Protein AF-A0A7X2PEL7-F1 (afdb_monomer_lite)

pLDDT: mean 82.46, std 10.42, range [50.31, 92.56]

Radius of gyration: 21.85 Å; chai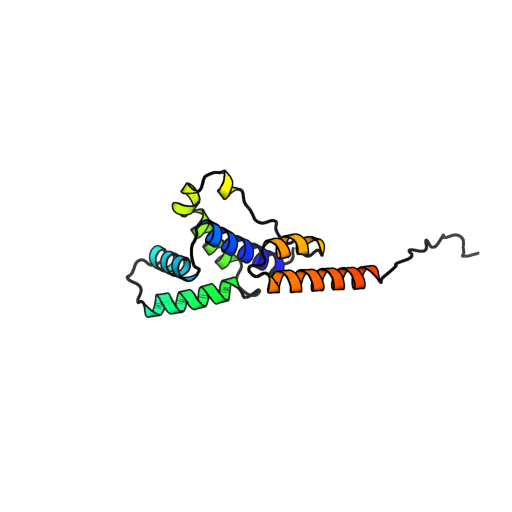ns: 1; bounding box: 41×62×68 Å

Secondary structure (DSSP, 8-state):
--HHHHHHHHHHHHHHHHHHTT--HHHHHHHHHHHT-SSPPPHHHHHHHHHHHHHHTT-TTS-HHHHHHHHHHHHHSHHHHHT-HHHHT-PPPPP-SSGGGHHHHHHH-SSHHHHHHHHHHHHHHHHHHHT---------TTS--

Sequence (145 aa):
MNRKLEILNLQRQIKADLKILNWSIASFSSKYLIDNNEYDVEEYDVKTFQERVKKQLVRATTNQELLLKYNNFIRNSDEYKKLGDEYAQRDIQPLTGFISDYVALLNEAQDETERKVLAVAAAHALSVGTAWDFHVTPINHDDYY

Foldseek 3Di:
DDLLLLLLLLLLQLVVLCVLLVHDLLRLQLVVVVVPDPDDDDPVVSVVSSVVSVVLSPDSPHDSVVSVVSNVVSCPDPSNVVVDPVNNPPRQDRDPVDLVCLVSVLVSDPDPVRNVVSVVVSVVVVVVVVVDDDDPDDDDPPPPD

Structure (mmCIF, N/CA/C/O backbone):
data_AF-A0A7X2PEL7-F1
#
_entry.id   AF-A0A7X2PEL7-F1
#
loop_
_atom_site.group_PDB
_atom_site.id
_atom_site.type_symbol
_atom_site.label_atom_id
_atom_site.label_alt_id
_atom_site.label_comp_id
_atom_site.label_asym_id
_atom_site.label_entity_id
_atom_site.label_seq_id
_atom_site.pdbx_PDB_ins_code
_atom_site.Cartn_x
_atom_site.Cartn_y
_atom_site.Cartn_z
_atom_site.occupancy
_atom_site.B_iso_or_equiv
_atom_site.auth_seq_id
_atom_site.auth_comp_id
_atom_site.auth_asym_id
_atom_site.auth_atom_id
_atom_site.pdbx_PDB_model_num
ATOM 1 N N . MET A 1 1 ? -7.434 -13.800 -13.174 1.00 56.12 1 MET A N 1
ATOM 2 C CA . MET A 1 1 ? -6.536 -12.680 -12.823 1.00 56.12 1 MET A CA 1
ATOM 3 C C . MET A 1 1 ? -5.969 -12.958 -11.427 1.00 56.12 1 MET A C 1
ATOM 5 O O . MET A 1 1 ? -6.638 -13.620 -10.639 1.00 56.12 1 MET A O 1
ATOM 9 N N . ASN A 1 2 ? -4.696 -12.654 -11.160 1.00 80.00 2 ASN A N 1
ATOM 10 C CA . ASN A 1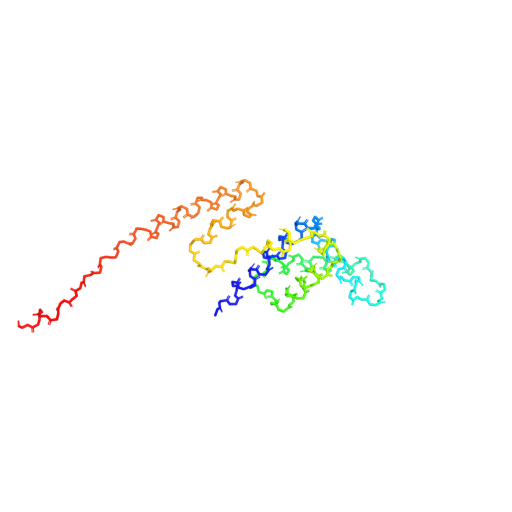 2 ? -4.009 -13.119 -9.946 1.00 80.00 2 ASN A CA 1
ATOM 11 C C . ASN A 1 2 ? -4.422 -12.266 -8.731 1.00 80.00 2 ASN A C 1
ATOM 13 O O . ASN A 1 2 ? -3.987 -11.125 -8.615 1.00 80.00 2 ASN A O 1
ATOM 17 N N . ARG A 1 3 ? -5.215 -12.824 -7.803 1.00 83.19 3 ARG A N 1
ATOM 18 C CA . ARG A 1 3 ? -5.748 -12.115 -6.617 1.00 83.19 3 ARG A CA 1
ATOM 19 C C . ARG A 1 3 ? -4.680 -11.366 -5.810 1.00 83.19 3 ARG A C 1
ATOM 21 O O . ARG A 1 3 ? -4.937 -10.287 -5.289 1.00 83.19 3 ARG A O 1
ATOM 28 N N . LYS A 1 4 ? -3.464 -11.915 -5.710 1.00 85.62 4 LYS A N 1
ATOM 29 C CA . LYS A 1 4 ? -2.350 -11.253 -5.006 1.00 85.62 4 LYS A CA 1
ATOM 30 C C . LYS A 1 4 ? -1.915 -9.963 -5.704 1.00 85.62 4 LYS A C 1
ATOM 32 O O . LYS A 1 4 ? -1.595 -8.988 -5.034 1.00 85.62 4 LYS A O 1
ATOM 37 N N . LEU A 1 5 ? -1.913 -9.964 -7.034 1.00 87.19 5 LEU A N 1
ATOM 38 C CA . LEU A 1 5 ? -1.527 -8.822 -7.858 1.00 87.19 5 LEU A CA 1
ATOM 39 C C . LEU A 1 5 ? -2.547 -7.683 -7.732 1.00 87.19 5 LEU A C 1
ATOM 41 O O . LEU A 1 5 ? -2.164 -6.527 -7.595 1.00 87.19 5 LEU A O 1
ATOM 45 N N . GLU A 1 6 ? -3.838 -8.012 -7.689 1.00 88.19 6 GLU A N 1
ATOM 46 C CA . GLU A 1 6 ? -4.912 -7.034 -7.461 1.00 88.19 6 GLU A CA 1
ATOM 47 C C . GLU A 1 6 ? -4.798 -6.363 -6.086 1.00 88.19 6 GLU A C 1
ATOM 49 O O . GLU A 1 6 ? -4.887 -5.140 -5.983 1.00 88.19 6 GLU A O 1
ATOM 54 N N . ILE A 1 7 ? -4.530 -7.147 -5.035 1.00 90.12 7 ILE A N 1
ATOM 55 C CA . ILE A 1 7 ? -4.290 -6.627 -3.679 1.00 90.12 7 ILE A CA 1
ATOM 56 C C . ILE A 1 7 ? -3.086 -5.677 -3.668 1.00 90.12 7 ILE A C 1
ATOM 58 O O . ILE A 1 7 ? -3.172 -4.589 -3.098 1.00 90.12 7 ILE A O 1
ATOM 62 N N . LEU A 1 8 ? -1.982 -6.059 -4.317 1.00 89.69 8 LEU A N 1
ATOM 63 C CA . LEU A 1 8 ? -0.784 -5.220 -4.412 1.00 89.69 8 LEU A CA 1
ATOM 64 C C . LEU A 1 8 ? -1.057 -3.917 -5.167 1.00 89.69 8 LEU A C 1
ATOM 66 O O . LEU A 1 8 ? -0.639 -2.855 -4.712 1.00 89.69 8 LEU A O 1
ATOM 70 N N . ASN A 1 9 ? -1.786 -3.979 -6.281 1.00 90.44 9 ASN A N 1
ATOM 71 C CA . ASN A 1 9 ? -2.157 -2.793 -7.050 1.00 90.44 9 ASN A CA 1
ATOM 72 C C . ASN A 1 9 ? -3.018 -1.830 -6.226 1.00 90.44 9 ASN A C 1
ATOM 74 O O . ASN A 1 9 ? -2.732 -0.635 -6.201 1.00 90.44 9 ASN A O 1
ATOM 78 N N . LEU A 1 10 ? -3.992 -2.338 -5.466 1.00 90.50 10 LEU A N 1
ATOM 79 C CA . LEU A 1 10 ? -4.793 -1.507 -4.562 1.00 90.50 10 LEU A CA 1
ATOM 80 C C . LEU A 1 10 ? -3.955 -0.889 -3.439 1.00 90.50 10 LEU A C 1
ATOM 82 O O . LEU A 1 10 ? -4.112 0.288 -3.126 1.00 90.50 10 LEU A O 1
ATOM 86 N N . GLN A 1 11 ? -3.042 -1.654 -2.837 1.00 92.25 11 GLN A N 1
ATOM 87 C CA . GLN A 1 11 ? -2.140 -1.135 -1.805 1.00 92.25 11 GLN A CA 1
ATOM 88 C C . GLN A 1 11 ? -1.223 -0.036 -2.343 1.00 92.25 11 GLN A C 1
ATOM 90 O O . GLN A 1 11 ? -1.001 0.957 -1.649 1.00 92.25 11 GLN A O 1
ATOM 95 N N . ARG A 1 12 ? -0.699 -0.201 -3.565 1.00 90.75 12 ARG A N 1
ATOM 96 C CA . ARG A 1 12 ? 0.089 0.827 -4.257 1.00 90.75 12 ARG A CA 1
ATOM 97 C C . ARG A 1 12 ? -0.753 2.076 -4.481 1.00 90.75 12 ARG A C 1
ATOM 99 O O . ARG A 1 12 ? -0.330 3.146 -4.053 1.00 90.75 12 ARG A O 1
ATOM 106 N N . GLN A 1 13 ? -1.959 1.926 -5.036 1.00 90.62 13 GLN A N 1
ATOM 107 C CA . GLN A 1 13 ? -2.858 3.049 -5.304 1.00 90.62 13 GLN A CA 1
ATOM 108 C C . GLN A 1 13 ? -3.170 3.839 -4.032 1.00 90.62 13 GLN A C 1
ATOM 110 O O . GLN A 1 13 ? -2.955 5.045 -3.996 1.00 90.62 13 GLN A O 1
ATOM 115 N N . ILE A 1 14 ? -3.563 3.158 -2.949 1.00 91.19 14 ILE A N 1
ATOM 116 C CA . ILE A 1 14 ? -3.840 3.806 -1.658 1.00 91.19 14 ILE A CA 1
ATOM 117 C C . ILE A 1 14 ? -2.615 4.582 -1.159 1.00 91.19 14 ILE A C 1
ATOM 119 O O . ILE A 1 14 ? -2.750 5.710 -0.696 1.00 91.19 14 ILE A O 1
ATOM 123 N N . LYS A 1 15 ? -1.407 4.015 -1.256 1.00 90.00 15 LYS A N 1
ATOM 124 C CA . LYS A 1 15 ? -0.185 4.707 -0.819 1.00 90.00 15 LYS A CA 1
ATOM 125 C C . LYS A 1 15 ? 0.116 5.949 -1.657 1.00 90.00 15 LYS A C 1
ATOM 127 O O . LYS A 1 15 ? 0.553 6.947 -1.086 1.00 90.00 15 LYS A O 1
ATOM 132 N N . ALA A 1 16 ? -0.101 5.909 -2.972 1.00 87.69 16 ALA A N 1
ATOM 133 C CA . ALA A 1 16 ? 0.077 7.097 -3.804 1.00 87.69 16 ALA A CA 1
ATOM 134 C C . ALA A 1 16 ? -0.991 8.153 -3.524 1.00 87.69 16 ALA A C 1
ATOM 136 O O . ALA A 1 16 ? -0.629 9.313 -3.355 1.00 87.69 16 ALA A O 1
ATOM 137 N N . ASP A 1 17 ? -2.260 7.759 -3.389 1.00 88.94 17 ASP A N 1
ATOM 138 C CA . ASP A 1 17 ? -3.357 8.677 -3.062 1.00 88.94 17 ASP A CA 1
ATOM 139 C C . ASP A 1 17 ? -3.073 9.398 -1.730 1.00 88.94 17 ASP A C 1
ATOM 141 O O . ASP A 1 17 ? -3.162 10.622 -1.643 1.00 88.94 17 ASP A O 1
ATOM 145 N N . LEU A 1 18 ? -2.616 8.662 -0.708 1.00 89.69 18 LEU A N 1
ATOM 146 C CA . LEU A 1 18 ? -2.189 9.244 0.570 1.00 89.69 18 LEU A CA 1
ATOM 147 C C . LEU A 1 18 ? -1.004 10.207 0.411 1.00 89.69 18 LEU A C 1
ATOM 149 O O . LEU A 1 18 ? -0.989 11.266 1.034 1.00 89.69 18 LEU A O 1
ATOM 153 N N . LYS A 1 19 ? -0.020 9.873 -0.433 1.00 87.19 19 LYS A N 1
ATOM 154 C CA . LYS A 1 19 ? 1.140 10.739 -0.695 1.00 87.19 19 LYS A CA 1
ATOM 155 C C . LYS A 1 19 ? 0.734 12.035 -1.401 1.00 87.19 19 LYS A C 1
ATOM 157 O O . LYS A 1 19 ? 1.250 13.089 -1.044 1.00 87.19 19 LYS A O 1
ATOM 162 N N . ILE A 1 20 ? -0.190 11.966 -2.359 1.00 86.56 20 ILE A N 1
ATOM 163 C CA . ILE A 1 20 ? -0.732 13.133 -3.074 1.00 86.56 20 ILE A CA 1
ATOM 164 C C . ILE A 1 20 ? -1.468 14.061 -2.101 1.00 86.56 20 ILE A C 1
ATOM 166 O O . ILE A 1 20 ? -1.263 15.271 -2.130 1.00 86.56 20 ILE A O 1
ATOM 170 N N . LEU A 1 21 ? -2.262 13.490 -1.194 1.00 86.62 21 LEU A N 1
ATOM 171 C CA . LEU A 1 21 ? -2.976 14.231 -0.150 1.00 86.62 21 LEU A CA 1
ATOM 172 C C . LEU A 1 21 ? -2.075 14.729 0.988 1.00 86.62 21 LEU A C 1
ATOM 174 O O . LEU A 1 21 ? -2.546 15.436 1.878 1.00 86.62 21 LEU A O 1
ATOM 178 N N . ASN A 1 22 ? -0.794 14.349 0.989 1.00 87.81 22 ASN A N 1
ATOM 179 C CA . ASN A 1 22 ? 0.130 14.559 2.101 1.00 87.81 22 ASN A CA 1
ATOM 180 C C . ASN A 1 22 ? -0.401 13.992 3.437 1.00 87.81 22 ASN A C 1
ATOM 182 O O . ASN A 1 22 ? -0.190 14.551 4.514 1.00 87.81 22 ASN A O 1
ATOM 186 N N . TRP A 1 23 ? -1.122 12.872 3.370 1.00 90.69 23 TRP A N 1
ATOM 187 C CA . TRP A 1 23 ? -1.654 12.172 4.531 1.00 90.69 23 TRP A CA 1
ATOM 188 C C . TRP A 1 23 ? -0.699 11.076 4.986 1.00 90.69 23 TRP A C 1
ATOM 190 O O . TRP A 1 23 ? -0.274 10.213 4.216 1.00 90.69 23 TRP A O 1
ATOM 200 N N . SER A 1 24 ? -0.406 11.059 6.285 1.00 91.19 24 SER A N 1
ATOM 201 C CA . SER A 1 24 ? 0.240 9.904 6.901 1.00 91.19 24 SER A CA 1
ATOM 202 C C . SER A 1 24 ? -0.768 8.765 7.069 1.00 91.19 24 SER A C 1
ATOM 204 O O . SER A 1 24 ? -1.968 8.996 7.232 1.00 91.19 24 SER A O 1
ATOM 206 N N . ILE A 1 25 ? -0.285 7.517 7.107 1.00 90.06 25 ILE A N 1
ATOM 207 C CA . ILE A 1 25 ? -1.138 6.353 7.414 1.00 90.06 25 ILE A CA 1
ATOM 208 C C . ILE A 1 25 ? -1.859 6.561 8.753 1.00 90.06 25 ILE A C 1
ATOM 210 O O . ILE A 1 25 ? -3.024 6.196 8.882 1.00 90.06 25 ILE A O 1
ATOM 214 N N . ALA A 1 26 ? -1.192 7.180 9.732 1.00 89.44 26 ALA A N 1
ATOM 215 C CA . ALA A 1 26 ? -1.781 7.486 11.029 1.00 89.44 26 ALA A CA 1
ATOM 216 C C . ALA A 1 26 ? -2.951 8.475 10.911 1.00 89.44 26 ALA A C 1
ATOM 218 O O . ALA A 1 26 ? -4.035 8.188 11.410 1.00 89.44 26 ALA A O 1
ATOM 219 N N . SER A 1 27 ? -2.753 9.585 10.190 1.00 89.50 27 SER A N 1
ATOM 220 C CA . SER A 1 27 ? -3.784 10.605 9.963 1.00 89.50 27 SER A CA 1
ATOM 221 C C . SER A 1 27 ? -4.992 10.035 9.219 1.00 89.50 27 SER A C 1
ATOM 223 O O . SER A 1 27 ? -6.122 10.207 9.674 1.00 89.50 27 SER A O 1
ATOM 225 N N . PHE A 1 28 ? -4.753 9.273 8.148 1.00 92.56 28 PHE A N 1
ATOM 226 C CA . PHE A 1 28 ? -5.811 8.568 7.428 1.00 92.56 28 PHE A CA 1
ATOM 227 C C . PHE A 1 28 ? -6.582 7.612 8.341 1.00 92.56 28 PHE A C 1
ATOM 229 O O . PHE A 1 28 ? -7.807 7.642 8.361 1.00 92.56 28 PHE A O 1
ATOM 236 N N . SER A 1 29 ? -5.879 6.776 9.107 1.00 90.38 29 SER A N 1
ATOM 237 C CA . SER A 1 29 ? -6.523 5.759 9.945 1.00 90.38 29 SER A CA 1
ATOM 238 C C . SER A 1 29 ? -7.366 6.389 11.049 1.00 90.38 29 SER A C 1
ATOM 240 O O . SER A 1 29 ? -8.457 5.900 11.319 1.00 90.38 29 SER A O 1
ATOM 242 N N . SER A 1 30 ? -6.885 7.477 11.662 1.00 89.06 30 SER A N 1
ATOM 243 C CA . SER A 1 30 ? -7.657 8.243 12.642 1.00 89.06 30 SER A CA 1
ATOM 244 C C . SER A 1 30 ? -8.912 8.832 12.016 1.00 89.06 30 SER A C 1
ATOM 246 O O . SER A 1 30 ? -9.999 8.610 12.535 1.00 89.06 30 SER A O 1
ATOM 248 N N . LYS A 1 31 ? -8.775 9.526 10.879 1.00 89.94 31 LYS A N 1
ATOM 249 C CA . LYS A 1 31 ? -9.909 10.144 10.182 1.00 89.94 31 LYS A CA 1
ATOM 250 C C . LYS A 1 31 ? -10.939 9.098 9.755 1.00 89.94 31 LYS A C 1
ATOM 252 O O . LYS A 1 31 ? -12.114 9.242 10.045 1.00 89.94 31 LYS A O 1
ATOM 257 N N . TYR A 1 32 ? -10.485 7.996 9.161 1.00 91.44 32 TYR A N 1
ATOM 258 C CA . TYR A 1 32 ? -11.349 6.884 8.773 1.00 91.44 32 TYR A CA 1
ATOM 259 C C . TYR A 1 32 ? -12.099 6.286 9.967 1.00 91.44 32 TYR A C 1
ATOM 261 O O . TYR A 1 32 ? -13.276 5.965 9.847 1.00 91.44 32 TYR A O 1
ATOM 269 N N . LEU A 1 33 ? -11.429 6.103 11.107 1.00 88.81 33 LEU A N 1
ATOM 270 C CA . LEU A 1 33 ? -12.052 5.514 12.289 1.00 88.81 33 LEU A CA 1
ATOM 271 C C . LEU A 1 33 ? -13.072 6.458 12.933 1.00 88.81 33 LEU A C 1
ATOM 273 O O . LEU A 1 33 ? -14.124 5.992 13.347 1.00 88.81 33 LEU A O 1
ATOM 277 N N . ILE A 1 34 ? -12.763 7.754 13.003 1.00 87.31 34 ILE A N 1
ATOM 278 C CA . ILE A 1 34 ? -13.652 8.779 13.563 1.00 87.31 34 ILE A CA 1
ATOM 279 C C . ILE A 1 34 ? -14.876 8.961 12.661 1.00 87.31 34 ILE A C 1
ATOM 281 O O . ILE A 1 34 ? -15.995 8.884 13.143 1.00 87.31 34 ILE A O 1
ATOM 285 N N . ASP A 1 35 ? -14.687 9.102 11.348 1.00 85.88 35 ASP A N 1
ATOM 286 C CA . ASP A 1 35 ? -15.790 9.366 10.413 1.00 85.88 35 ASP A CA 1
ATOM 287 C C . ASP A 1 35 ? -16.739 8.162 10.244 1.00 85.88 35 ASP A C 1
ATOM 289 O O . ASP A 1 35 ? -17.876 8.328 9.808 1.00 85.88 35 ASP A O 1
ATOM 293 N N . ASN A 1 36 ? -16.286 6.941 10.562 1.00 85.19 36 ASN A N 1
ATOM 294 C CA . ASN A 1 36 ? -17.111 5.725 10.496 1.00 85.19 36 ASN A CA 1
ATOM 295 C C . ASN A 1 36 ? -17.676 5.276 11.854 1.00 85.19 36 ASN A C 1
ATOM 297 O O . ASN A 1 36 ? -18.432 4.305 11.881 1.00 85.19 36 ASN A O 1
ATOM 301 N N . ASN A 1 37 ? -17.320 5.932 12.961 1.00 84.75 37 ASN A N 1
ATOM 302 C CA . ASN A 1 37 ? -17.859 5.624 14.284 1.00 84.75 37 ASN A CA 1
ATOM 303 C C . ASN A 1 37 ? -18.738 6.777 14.772 1.00 84.75 37 ASN A C 1
ATOM 305 O O . ASN A 1 37 ? -18.341 7.933 14.749 1.00 84.75 37 ASN A O 1
ATOM 309 N N . GLU A 1 38 ? -19.931 6.454 15.263 1.00 73.50 38 GLU A N 1
ATOM 310 C CA . GLU A 1 38 ? -20.878 7.452 15.784 1.00 73.50 38 GLU A CA 1
ATOM 311 C C . GLU A 1 38 ? -20.534 7.930 17.206 1.00 73.50 38 GLU A C 1
ATOM 313 O O . GLU A 1 38 ? -21.082 8.924 17.677 1.00 73.50 38 GLU A O 1
ATOM 318 N N . TYR A 1 39 ? -19.635 7.222 17.894 1.00 78.38 39 TYR A N 1
ATOM 319 C CA . TYR A 1 39 ? -19.249 7.484 19.279 1.00 78.38 39 TYR A CA 1
ATOM 320 C C . TYR A 1 39 ? -17.811 7.984 19.378 1.00 78.38 39 TYR A C 1
ATOM 322 O O . TYR A 1 39 ? -16.968 7.643 18.544 1.00 78.38 39 TYR A O 1
ATOM 330 N N . ASP A 1 40 ? -17.526 8.721 20.454 1.00 78.94 40 ASP A N 1
ATOM 331 C CA . ASP A 1 40 ? -16.166 9.115 20.805 1.00 78.94 40 ASP A CA 1
ATOM 332 C C . ASP A 1 40 ? -15.279 7.873 20.949 1.00 78.94 40 ASP A C 1
ATOM 334 O O . ASP A 1 40 ? -15.553 6.962 21.733 1.00 78.94 40 ASP A O 1
ATOM 338 N N . VAL A 1 41 ? -14.215 7.835 20.151 1.00 81.50 41 VAL A N 1
ATOM 339 C CA . VAL A 1 41 ? -13.263 6.725 20.116 1.00 81.50 41 VAL A CA 1
ATOM 340 C C . VAL A 1 41 ? -12.106 7.038 21.055 1.00 81.50 41 VAL A C 1
ATOM 342 O O . VAL A 1 41 ? -11.479 8.093 20.944 1.00 81.50 41 VAL A O 1
ATOM 345 N N . GLU A 1 42 ? -11.779 6.110 21.951 1.00 86.00 42 GLU A N 1
ATOM 346 C CA . GLU A 1 42 ? -10.640 6.274 22.849 1.00 86.00 42 GLU A CA 1
ATOM 347 C C . GLU A 1 42 ? -9.307 6.312 22.084 1.00 86.00 42 GLU A C 1
ATOM 349 O O . GLU A 1 42 ? -9.098 5.622 21.081 1.00 86.00 42 GLU A O 1
ATOM 354 N N . GLU A 1 43 ? -8.343 7.081 22.597 1.00 84.56 43 GLU A N 1
ATOM 355 C CA . GLU A 1 43 ? -7.020 7.238 21.977 1.00 84.56 43 GLU A CA 1
ATOM 356 C C . GLU A 1 43 ? -6.288 5.892 21.798 1.00 84.56 43 GLU A C 1
ATOM 358 O O . GLU A 1 43 ? -5.579 5.670 20.808 1.00 84.56 43 GLU A O 1
ATOM 363 N N . TYR A 1 44 ? -6.500 4.957 22.729 1.00 87.44 44 TYR A N 1
ATOM 364 C CA . TYR A 1 44 ? -5.946 3.607 22.652 1.00 87.44 44 TYR A CA 1
ATOM 365 C C . TYR A 1 44 ? -6.452 2.833 21.424 1.00 87.44 44 TYR A C 1
ATOM 367 O O . TYR A 1 44 ? -5.664 2.183 20.721 1.00 87.44 44 TYR A O 1
ATOM 375 N N . ASP A 1 45 ? -7.745 2.936 21.126 1.00 86.56 45 ASP A N 1
ATOM 376 C CA . ASP A 1 45 ? -8.368 2.260 19.991 1.00 86.56 45 ASP A CA 1
ATOM 377 C C . ASP A 1 45 ? -7.920 2.872 18.668 1.00 86.56 45 ASP A C 1
ATOM 379 O O . ASP A 1 45 ? -7.597 2.142 17.723 1.00 86.56 45 ASP A O 1
ATOM 383 N N . VAL A 1 46 ? -7.779 4.200 18.626 1.00 87.75 46 VAL A N 1
ATOM 384 C CA . VAL A 1 46 ? -7.211 4.916 17.477 1.00 87.75 46 VAL A CA 1
ATOM 385 C C . VAL A 1 46 ? -5.810 4.393 17.167 1.00 87.75 46 VAL A C 1
ATOM 387 O O . VAL A 1 46 ? -5.530 3.986 16.037 1.00 87.75 46 VAL A O 1
ATOM 390 N N . LYS A 1 47 ? -4.926 4.334 18.167 1.00 89.62 47 LYS A N 1
ATOM 391 C CA . LYS A 1 47 ? -3.545 3.869 17.978 1.00 89.62 47 LYS A CA 1
ATOM 392 C C . LYS A 1 47 ? -3.481 2.402 17.549 1.00 89.62 47 LYS A C 1
ATOM 394 O O . LYS A 1 47 ? -2.704 2.033 16.664 1.00 89.62 47 LYS A O 1
ATOM 399 N N . THR A 1 48 ? -4.328 1.559 18.133 1.00 91.06 48 THR A N 1
ATOM 400 C CA . THR A 1 48 ? -4.422 0.138 17.773 1.00 91.06 48 THR A CA 1
ATOM 401 C C . THR A 1 48 ? -4.896 -0.041 16.330 1.00 91.06 48 THR A C 1
ATOM 403 O O . THR A 1 48 ? -4.380 -0.891 15.594 1.00 91.06 48 THR A O 1
ATOM 406 N N . PHE A 1 49 ? -5.847 0.784 15.895 1.00 91.62 49 PHE A N 1
ATOM 407 C CA . PHE A 1 49 ? -6.342 0.781 14.527 1.00 91.62 49 PHE A CA 1
ATOM 408 C C . PHE A 1 49 ? -5.293 1.290 13.531 1.00 91.62 49 PHE A C 1
ATOM 410 O O . PHE A 1 49 ? -5.086 0.648 12.501 1.00 91.62 49 PHE A O 1
ATOM 417 N N . GLN A 1 50 ? -4.553 2.353 13.857 1.00 91.75 50 GLN A N 1
ATOM 418 C CA . GLN A 1 50 ? -3.444 2.853 13.033 1.00 91.75 50 GLN A CA 1
ATOM 419 C C . GLN A 1 50 ? -2.414 1.754 12.729 1.00 91.75 50 GLN A C 1
ATOM 421 O O . GLN A 1 50 ? -2.050 1.525 11.571 1.00 91.75 50 GLN A O 1
ATOM 426 N N . GLU A 1 51 ? -1.981 1.010 13.750 1.00 92.00 51 GLU A N 1
ATOM 427 C CA . GLU A 1 51 ? -1.041 -0.105 13.576 1.00 92.00 51 GLU A CA 1
ATOM 428 C C . GLU A 1 51 ? -1.639 -1.255 12.753 1.00 92.00 51 GLU A C 1
ATOM 430 O O . GLU A 1 51 ? -0.943 -1.920 11.974 1.00 92.00 51 GLU A O 1
ATOM 435 N N . ARG A 1 52 ? -2.947 -1.493 12.884 1.00 92.38 52 ARG A N 1
ATOM 436 C CA . ARG A 1 52 ? -3.666 -2.489 12.084 1.00 92.38 52 ARG A CA 1
ATOM 437 C C . ARG A 1 52 ? -3.694 -2.098 10.608 1.00 92.38 52 ARG A C 1
ATOM 439 O O . ARG A 1 52 ? -3.328 -2.925 9.771 1.00 92.38 52 ARG A O 1
ATOM 446 N N . VAL A 1 53 ? -4.070 -0.862 10.291 1.00 91.31 53 VAL A N 1
ATOM 447 C CA . VAL A 1 53 ? -4.122 -0.337 8.917 1.00 91.31 53 VAL A CA 1
ATOM 448 C C . VAL A 1 53 ? -2.733 -0.362 8.286 1.00 91.31 53 VAL A C 1
ATOM 450 O O . VAL A 1 53 ? -2.566 -0.858 7.172 1.00 91.31 53 VAL A O 1
ATOM 453 N N . LYS A 1 54 ? -1.702 0.055 9.028 1.00 92.06 54 LYS A N 1
ATOM 454 C CA . LYS A 1 54 ? -0.305 -0.025 8.582 1.00 92.06 54 LYS A CA 1
ATOM 455 C C . LYS A 1 54 ? 0.081 -1.443 8.156 1.00 92.06 54 LYS A C 1
ATOM 457 O O . LYS A 1 54 ? 0.659 -1.631 7.08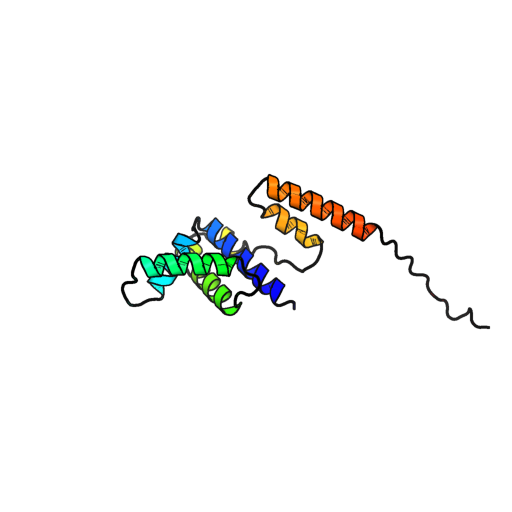8 1.00 92.06 54 LYS A O 1
ATOM 462 N N . LYS A 1 55 ? -0.283 -2.458 8.946 1.00 92.44 55 LYS A N 1
ATOM 463 C CA . LYS A 1 55 ? -0.046 -3.871 8.594 1.00 92.44 55 LYS A CA 1
ATOM 464 C C . LYS A 1 55 ? -0.876 -4.308 7.383 1.00 92.44 55 LYS A C 1
ATOM 466 O O . LYS A 1 55 ? -0.372 -5.044 6.537 1.00 92.44 55 LYS A O 1
ATOM 471 N N . GLN A 1 56 ? -2.123 -3.859 7.278 1.00 91.38 56 GLN A N 1
ATOM 472 C CA . GLN A 1 56 ? -3.020 -4.192 6.167 1.00 91.38 56 GLN A CA 1
ATOM 473 C C . GLN A 1 56 ? -2.540 -3.629 4.820 1.00 91.38 56 GLN A C 1
ATOM 475 O O . GLN A 1 56 ? -2.689 -4.302 3.801 1.00 91.38 56 GLN A O 1
ATOM 480 N N . LEU A 1 57 ? -1.905 -2.455 4.810 1.00 89.81 57 LEU A N 1
ATOM 481 C CA . LEU A 1 57 ? -1.332 -1.834 3.606 1.00 89.81 57 LEU A CA 1
ATOM 482 C C . LEU A 1 57 ? 0.007 -2.451 3.154 1.00 89.81 57 LEU A C 1
ATOM 484 O O . LEU A 1 57 ? 0.567 -2.042 2.136 1.00 89.81 57 LEU A O 1
ATOM 488 N N . VAL A 1 58 ? 0.544 -3.411 3.912 1.00 87.69 58 VAL A N 1
ATOM 489 C CA . VAL A 1 58 ? 1.810 -4.101 3.602 1.00 87.69 58 VAL A CA 1
ATOM 490 C C . VAL A 1 58 ? 1.593 -5.585 3.311 1.00 87.69 58 VAL A C 1
ATOM 492 O O . VAL A 1 58 ? 2.271 -6.161 2.467 1.00 87.69 58 VAL A O 1
ATOM 495 N N . ARG A 1 59 ? 0.659 -6.241 4.005 1.00 89.69 59 ARG A N 1
ATOM 496 C CA . ARG A 1 59 ? 0.444 -7.686 3.869 1.00 89.69 59 ARG A CA 1
ATOM 497 C C . ARG A 1 59 ? -0.282 -8.021 2.566 1.00 89.69 59 ARG A C 1
ATOM 499 O O . ARG A 1 59 ? -1.410 -7.592 2.356 1.00 89.69 59 ARG A O 1
ATOM 506 N N . ALA A 1 60 ? 0.305 -8.888 1.744 1.00 82.19 60 ALA A N 1
ATOM 507 C CA . ALA A 1 60 ? -0.319 -9.378 0.507 1.00 82.19 60 ALA A CA 1
ATOM 508 C C . ALA A 1 60 ? -1.554 -10.280 0.737 1.00 82.19 60 ALA A C 1
ATOM 510 O O . ALA A 1 60 ? -2.244 -10.643 -0.210 1.00 82.19 60 ALA A O 1
ATOM 511 N N . THR A 1 61 ? -1.826 -10.672 1.987 1.00 85.94 61 THR A N 1
ATOM 512 C CA . THR A 1 61 ? -2.984 -11.490 2.390 1.00 85.94 61 THR A CA 1
ATOM 513 C C . THR A 1 61 ? -4.170 -10.664 2.890 1.00 85.94 61 THR A C 1
ATOM 515 O O . THR A 1 61 ? -5.171 -11.232 3.325 1.00 85.94 61 THR A O 1
ATOM 518 N N . THR A 1 62 ? -4.071 -9.334 2.866 1.00 88.50 62 THR A N 1
ATOM 519 C CA . THR A 1 62 ? -5.156 -8.446 3.291 1.00 88.50 62 THR A CA 1
ATOM 520 C C . THR A 1 62 ? -6.395 -8.630 2.414 1.00 88.50 62 THR A C 1
ATOM 522 O O . THR A 1 62 ? -6.291 -8.857 1.211 1.00 88.50 62 THR A O 1
ATOM 525 N N . ASN A 1 63 ? -7.583 -8.512 3.014 1.00 90.06 63 ASN A N 1
ATOM 526 C CA . ASN A 1 63 ? -8.833 -8.590 2.268 1.00 90.06 63 ASN A CA 1
ATOM 527 C C . ASN A 1 63 ? -8.950 -7.423 1.267 1.00 90.06 63 ASN A C 1
ATOM 529 O O . ASN A 1 63 ? -8.869 -6.255 1.644 1.00 90.06 63 ASN A O 1
ATOM 533 N N . GLN A 1 64 ? -9.180 -7.761 0.001 1.00 89.94 64 GLN A N 1
ATOM 534 C CA . GLN A 1 64 ? -9.354 -6.829 -1.109 1.00 89.94 64 GLN A CA 1
ATOM 535 C C . GLN A 1 64 ? -10.530 -5.872 -0.895 1.00 89.94 64 GLN A C 1
ATOM 537 O O . GLN A 1 64 ? -10.391 -4.677 -1.130 1.00 89.94 64 GLN A O 1
ATOM 542 N N . GLU A 1 65 ? -11.659 -6.365 -0.383 1.00 90.19 65 GLU A N 1
ATOM 543 C CA . GLU A 1 65 ? -12.843 -5.532 -0.130 1.00 90.19 65 GLU A CA 1
ATOM 544 C C . GLU A 1 65 ? -12.557 -4.421 0.882 1.00 90.19 65 GLU A C 1
ATOM 546 O O . GLU A 1 65 ? -13.050 -3.303 0.752 1.00 90.19 65 GLU A O 1
ATOM 551 N N . LEU A 1 66 ? -11.719 -4.707 1.880 1.00 90.94 66 LEU A N 1
ATOM 552 C CA . LEU A 1 66 ? -11.315 -3.722 2.877 1.00 90.94 66 LEU A CA 1
ATOM 553 C C . LEU A 1 66 ? -10.451 -2.621 2.250 1.00 90.94 66 LEU A C 1
ATOM 555 O O . LEU A 1 66 ? -10.652 -1.443 2.527 1.00 90.94 66 LEU A O 1
ATOM 559 N N . LEU A 1 67 ? -9.519 -2.998 1.372 1.00 91.06 67 LEU A N 1
ATOM 560 C CA . LEU A 1 67 ? -8.685 -2.040 0.644 1.00 91.06 67 LEU A CA 1
ATOM 561 C C . LEU A 1 67 ? -9.525 -1.170 -0.298 1.00 91.06 67 LEU A C 1
ATOM 563 O O . LEU A 1 67 ? -9.296 0.034 -0.373 1.00 91.06 67 LEU A O 1
ATOM 567 N N . LEU A 1 68 ? -10.537 -1.744 -0.953 1.00 91.50 68 LEU A N 1
ATOM 568 C CA . LEU A 1 68 ? -11.494 -0.977 -1.754 1.00 91.50 68 LEU A CA 1
ATOM 569 C C . LEU A 1 68 ? -12.260 0.039 -0.900 1.00 91.50 68 LEU A C 1
ATOM 571 O O . LEU A 1 68 ? -12.399 1.187 -1.311 1.00 91.50 68 LEU A O 1
ATOM 575 N N . LYS A 1 69 ? -12.693 -0.333 0.313 1.00 92.56 69 LYS A N 1
ATOM 576 C CA . LYS A 1 69 ? -13.328 0.617 1.246 1.00 92.56 69 LYS A CA 1
ATOM 577 C C . LYS A 1 69 ? -12.398 1.775 1.605 1.00 92.56 69 LYS A C 1
ATOM 579 O O . LYS A 1 69 ? -12.838 2.921 1.596 1.00 92.56 69 LYS A O 1
ATOM 584 N N . TYR A 1 70 ? -11.124 1.494 1.883 1.00 92.44 70 TYR A N 1
ATOM 585 C CA . TYR A 1 70 ? -10.134 2.537 2.163 1.00 92.44 70 TYR A CA 1
ATOM 586 C C . TYR A 1 70 ? -9.915 3.454 0.960 1.00 92.44 70 TYR A C 1
ATOM 588 O O . TYR A 1 70 ? -9.935 4.671 1.117 1.00 92.44 70 TYR A O 1
ATOM 596 N N . ASN A 1 71 ? -9.758 2.889 -0.239 1.00 90.75 71 ASN A N 1
ATOM 597 C CA . ASN A 1 71 ? -9.560 3.683 -1.448 1.00 90.75 71 ASN A CA 1
ATOM 598 C C . ASN A 1 71 ? -10.781 4.568 -1.752 1.00 90.75 71 ASN A C 1
ATOM 600 O O . ASN A 1 71 ? -10.63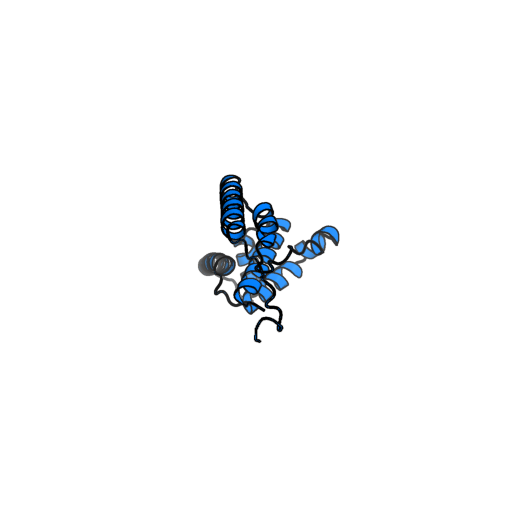1 5.768 -1.966 1.00 90.75 71 ASN A O 1
ATOM 604 N N . ASN A 1 72 ? -11.991 4.009 -1.661 1.00 90.44 72 ASN A N 1
ATOM 605 C CA . ASN A 1 72 ? -13.233 4.755 -1.863 1.00 90.44 72 ASN A CA 1
ATOM 606 C C . ASN A 1 72 ? -13.385 5.898 -0.857 1.00 90.44 72 ASN A C 1
ATOM 608 O O . ASN A 1 72 ? -13.792 6.991 -1.235 1.00 90.44 72 ASN A O 1
ATOM 612 N N . PHE A 1 73 ? -13.039 5.672 0.412 1.00 91.75 73 PHE A N 1
ATOM 613 C CA . PHE A 1 73 ? -13.061 6.731 1.419 1.00 91.75 73 PHE A CA 1
ATOM 614 C C . PHE A 1 73 ? -12.106 7.875 1.060 1.00 91.75 73 PHE A C 1
ATOM 616 O O . PHE A 1 73 ? -12.493 9.039 1.111 1.00 91.75 73 PHE A O 1
ATOM 623 N N . ILE A 1 74 ? -10.880 7.548 0.638 1.00 89.88 74 ILE A N 1
ATOM 624 C CA . ILE A 1 74 ? -9.887 8.546 0.229 1.00 89.88 74 ILE A CA 1
ATOM 625 C C . ILE A 1 74 ? -10.392 9.341 -0.982 1.00 89.88 74 ILE A C 1
ATOM 627 O O . ILE A 1 74 ? -10.408 10.569 -0.931 1.00 89.88 74 ILE A O 1
ATOM 631 N N . ARG A 1 75 ? -10.868 8.667 -2.035 1.00 87.00 75 ARG A N 1
ATOM 632 C CA . ARG A 1 75 ? -11.351 9.325 -3.264 1.00 87.00 75 ARG A CA 1
ATOM 633 C C . ARG A 1 75 ? -12.607 10.168 -3.054 1.00 87.00 75 ARG A C 1
ATOM 635 O O . ARG A 1 75 ? -12.796 11.170 -3.735 1.00 87.00 75 ARG A O 1
ATOM 642 N N . ASN A 1 76 ? -13.454 9.787 -2.100 1.00 87.38 76 ASN A N 1
ATOM 643 C CA . ASN A 1 76 ? -14.659 10.541 -1.760 1.00 87.38 76 ASN A CA 1
ATOM 644 C C . ASN A 1 76 ? -14.404 11.716 -0.810 1.00 87.38 76 ASN A C 1
ATOM 646 O O . ASN A 1 76 ? -15.319 12.521 -0.615 1.00 87.38 76 ASN A O 1
ATOM 650 N N . SER A 1 77 ? -13.200 11.831 -0.243 1.00 86.75 77 SER A N 1
ATOM 651 C CA . SER A 1 77 ? -12.844 12.943 0.636 1.00 86.75 77 SER A CA 1
ATOM 652 C C . SER A 1 77 ? -12.857 14.281 -0.105 1.00 86.75 77 SER A C 1
ATOM 654 O O . SER A 1 77 ? -12.524 14.371 -1.291 1.00 86.75 77 SER A O 1
ATOM 656 N N . ASP A 1 78 ? -13.238 15.345 0.599 1.00 84.19 78 ASP A N 1
ATOM 657 C CA . ASP A 1 78 ? -13.273 16.688 0.020 1.00 84.19 78 ASP A CA 1
ATOM 658 C C . ASP A 1 78 ? -11.875 17.169 -0.365 1.00 84.19 78 ASP A C 1
ATOM 660 O O . ASP A 1 78 ? -11.717 17.912 -1.330 1.00 84.19 78 ASP A O 1
ATOM 664 N N . GLU A 1 79 ? -10.847 16.728 0.359 1.00 85.56 79 GLU A N 1
ATOM 665 C CA . GLU A 1 79 ? -9.455 17.012 0.035 1.00 85.56 79 GLU A CA 1
ATOM 666 C C . GLU A 1 79 ? -9.056 16.409 -1.314 1.00 85.56 79 GLU A C 1
ATOM 668 O O . GLU A 1 79 ? -8.433 17.098 -2.119 1.00 85.56 79 GLU A O 1
ATOM 673 N N . TYR A 1 80 ? -9.480 15.175 -1.602 1.00 83.94 80 TYR A N 1
ATOM 674 C CA . TYR A 1 80 ? -9.227 14.535 -2.894 1.00 83.94 80 TYR A CA 1
ATOM 675 C C . TYR A 1 80 ? -10.011 15.195 -4.031 1.00 83.94 80 TYR A C 1
ATOM 677 O O . TYR A 1 80 ? -9.471 15.414 -5.109 1.00 83.94 80 TYR A O 1
ATOM 685 N N . LYS A 1 81 ? -11.259 15.607 -3.790 1.00 83.06 81 LYS A N 1
ATOM 686 C CA . LYS A 1 81 ? -12.054 16.341 -4.792 1.00 83.06 81 LYS A CA 1
ATOM 687 C C . LYS A 1 81 ? -11.468 17.718 -5.123 1.00 83.06 81 LYS A C 1
ATOM 689 O O . LYS A 1 81 ? -11.590 18.182 -6.252 1.00 83.06 81 LYS A O 1
ATOM 694 N N . LYS A 1 82 ? -10.818 18.374 -4.155 1.00 82.62 82 LYS A N 1
ATOM 695 C CA . LYS A 1 82 ? -10.176 19.691 -4.330 1.00 82.62 82 LYS A CA 1
ATOM 696 C C . LYS A 1 82 ? -8.886 19.649 -5.148 1.00 82.62 82 LYS A C 1
ATOM 698 O O . LYS A 1 82 ? -8.461 20.694 -5.629 1.00 82.62 82 LYS A O 1
ATOM 703 N N . LEU A 1 83 ? -8.274 18.476 -5.312 1.00 76.94 83 LEU A N 1
ATOM 704 C CA . LEU A 1 83 ? -7.045 18.301 -6.090 1.00 76.94 83 LEU A CA 1
ATOM 705 C C . LEU A 1 83 ? -7.243 18.519 -7.604 1.00 76.94 83 LEU A C 1
ATOM 707 O O . LEU A 1 83 ? -6.258 18.693 -8.315 1.00 76.94 83 LEU A O 1
ATOM 711 N N . GLY A 1 84 ? -8.487 18.594 -8.093 1.00 67.75 84 GLY A N 1
ATOM 712 C CA . GLY A 1 84 ? -8.796 18.847 -9.503 1.00 67.75 84 GLY A CA 1
ATOM 713 C C . GLY A 1 84 ? -8.490 17.658 -10.426 1.00 67.75 84 GLY A C 1
ATOM 714 O O . GLY A 1 84 ? -7.901 16.653 -10.019 1.00 67.75 84 GLY A O 1
ATOM 715 N N . ASP A 1 85 ? -8.899 17.772 -11.693 1.00 65.50 85 ASP A N 1
ATOM 716 C CA . ASP A 1 85 ? -8.851 16.665 -12.664 1.00 65.50 85 ASP A CA 1
ATOM 717 C C . ASP A 1 85 ? -7.424 16.167 -12.967 1.00 65.50 85 ASP A C 1
ATOM 719 O O . ASP A 1 85 ? -7.229 14.982 -13.235 1.00 65.50 85 ASP A O 1
ATOM 723 N N . GLU A 1 86 ? -6.407 17.031 -12.860 1.00 63.16 86 GLU A N 1
ATOM 724 C CA . GLU A 1 86 ? -5.005 16.676 -13.143 1.00 63.16 86 GLU A CA 1
ATOM 725 C C . GLU A 1 86 ? -4.420 15.637 -12.173 1.00 63.16 86 GLU A C 1
ATOM 727 O O . GLU A 1 86 ? -3.505 14.889 -12.530 1.00 63.16 86 GLU A O 1
ATOM 732 N N . TYR A 1 87 ? -4.940 15.572 -10.946 1.00 61.97 87 TYR A N 1
ATOM 733 C CA . TYR A 1 87 ? -4.493 14.625 -9.924 1.00 61.97 87 TYR A CA 1
ATOM 734 C C . TYR A 1 87 ? -5.474 13.466 -9.740 1.00 61.97 87 TYR A C 1
ATOM 736 O O . TYR A 1 87 ? -5.036 12.360 -9.428 1.00 61.97 87 TYR A O 1
ATOM 744 N N . ALA A 1 88 ? -6.765 13.687 -10.007 1.00 55.16 88 ALA A N 1
ATOM 745 C CA . ALA A 1 88 ? -7.787 12.641 -9.995 1.00 55.16 88 ALA A CA 1
ATOM 746 C C . ALA A 1 88 ? -7.548 11.548 -11.058 1.00 55.16 88 ALA A C 1
ATOM 748 O O . ALA A 1 88 ? -8.045 10.435 -10.911 1.00 55.16 88 ALA A O 1
ATOM 749 N N . GLN A 1 89 ? -6.776 11.849 -12.111 1.00 54.81 89 GLN A N 1
ATOM 750 C CA . GLN A 1 89 ? -6.467 10.919 -13.206 1.00 54.81 89 GLN A CA 1
ATOM 751 C C . GLN A 1 89 ? -5.093 10.240 -13.101 1.00 54.81 89 GLN A C 1
ATOM 753 O O . GLN A 1 89 ? -4.748 9.429 -13.962 1.00 54.81 89 GLN A O 1
ATOM 758 N N . ARG A 1 90 ? -4.286 10.526 -12.066 1.00 65.31 90 ARG A N 1
ATOM 759 C CA . ARG A 1 90 ? -3.016 9.810 -11.842 1.00 65.31 90 ARG A CA 1
ATOM 760 C C . ARG A 1 90 ? -3.266 8.457 -11.178 1.00 65.31 90 ARG A C 1
ATOM 762 O O . ARG A 1 90 ? -2.803 8.193 -10.069 1.00 65.31 90 ARG A O 1
ATOM 769 N N . ASP A 1 91 ? -3.987 7.591 -11.875 1.00 69.69 91 ASP A N 1
ATOM 770 C CA . ASP A 1 91 ? -3.991 6.175 -11.544 1.00 69.69 91 ASP A CA 1
ATOM 771 C C . ASP A 1 91 ? -2.574 5.631 -11.749 1.00 69.69 91 ASP A C 1
ATOM 773 O O . ASP A 1 91 ? -1.924 5.872 -12.772 1.00 69.69 91 ASP A O 1
ATOM 777 N N . ILE A 1 92 ? -2.060 4.925 -10.744 1.00 78.94 92 ILE A N 1
ATOM 778 C CA . ILE A 1 92 ? -0.773 4.253 -10.873 1.00 78.94 92 ILE A CA 1
ATOM 779 C C . ILE A 1 92 ? -0.921 3.194 -11.957 1.00 78.94 92 ILE A C 1
ATOM 781 O O . ILE A 1 92 ? -1.902 2.449 -11.980 1.00 78.94 92 ILE A O 1
ATOM 785 N N . GLN A 1 93 ? 0.093 3.063 -12.811 1.00 82.69 93 GLN A N 1
ATOM 786 C CA . GLN A 1 93 ? 0.139 1.959 -13.754 1.00 82.69 93 GLN A CA 1
ATOM 787 C C . GLN A 1 93 ? 0.058 0.615 -12.994 1.00 82.69 93 GLN A C 1
ATOM 789 O O . GLN A 1 93 ? 0.942 0.306 -12.175 1.00 82.69 93 GLN A O 1
ATOM 794 N N . PRO A 1 94 ? -0.996 -0.190 -13.223 1.00 85.12 94 PRO A N 1
ATOM 795 C CA . PRO A 1 94 ? -1.170 -1.442 -12.509 1.00 85.12 94 PRO A CA 1
ATOM 796 C C . PRO A 1 94 ? -0.061 -2.417 -12.903 1.00 85.12 94 PRO A C 1
ATOM 798 O O . PRO A 1 94 ? 0.290 -2.533 -14.076 1.00 85.12 94 PRO A O 1
ATOM 801 N N . LEU A 1 95 ? 0.471 -3.138 -11.916 1.00 86.94 95 LEU A N 1
ATOM 802 C CA . LEU A 1 95 ? 1.355 -4.270 -12.161 1.00 86.94 95 LEU A CA 1
ATOM 803 C C . LEU A 1 95 ? 0.578 -5.329 -12.936 1.00 86.94 95 LEU A C 1
ATOM 805 O O . LEU A 1 95 ? -0.570 -5.645 -12.602 1.00 86.94 95 LEU A O 1
ATOM 809 N N . THR A 1 96 ? 1.235 -5.884 -13.940 1.00 85.94 96 THR A N 1
ATOM 810 C CA . THR A 1 96 ? 0.732 -6.925 -14.835 1.00 85.94 96 THR A CA 1
ATOM 811 C C . THR A 1 96 ? 1.248 -8.318 -14.460 1.00 85.94 96 THR A C 1
ATOM 813 O O . THR A 1 96 ? 0.691 -9.326 -14.889 1.00 85.94 96 THR A O 1
ATOM 816 N N . GLY A 1 97 ? 2.267 -8.386 -13.601 1.00 81.75 97 GLY A N 1
ATOM 817 C CA . GLY A 1 97 ? 3.007 -9.592 -13.244 1.00 81.75 97 GLY A CA 1
ATOM 818 C C . GLY A 1 97 ? 4.161 -9.906 -14.199 1.00 81.75 97 GLY A C 1
ATOM 819 O O . GLY A 1 97 ? 4.833 -10.919 -14.006 1.00 81.75 97 GLY A O 1
ATOM 820 N N . PHE A 1 98 ? 4.398 -9.069 -15.213 1.00 83.38 98 PHE A N 1
ATOM 821 C CA . PHE A 1 98 ? 5.501 -9.230 -16.156 1.00 83.38 98 PHE A CA 1
ATOM 8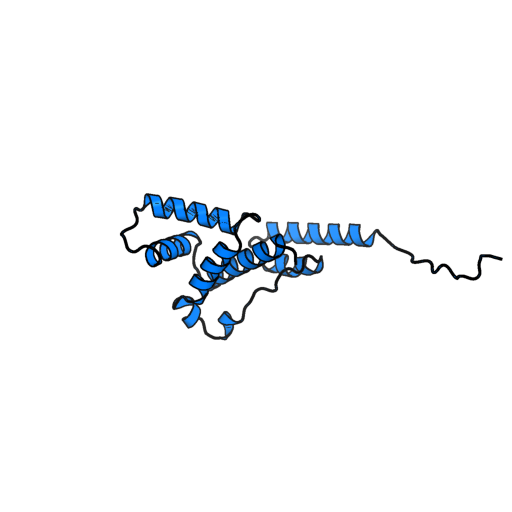22 C C . PHE A 1 98 ? 6.745 -8.475 -15.701 1.00 83.38 98 PHE A C 1
ATOM 824 O O . PHE A 1 98 ? 6.672 -7.525 -14.926 1.00 83.38 98 PHE A O 1
ATOM 831 N N . ILE A 1 99 ? 7.902 -8.865 -16.243 1.00 79.06 99 ILE A N 1
ATOM 832 C CA . ILE A 1 99 ? 9.180 -8.210 -15.942 1.00 79.06 99 ILE A CA 1
ATOM 833 C C . ILE A 1 99 ? 9.088 -6.701 -16.176 1.00 79.06 99 ILE A C 1
ATOM 835 O O . ILE A 1 99 ? 9.549 -5.956 -15.325 1.00 79.06 99 ILE A O 1
ATOM 839 N N . SER A 1 100 ? 8.415 -6.239 -17.236 1.00 81.50 100 SER A N 1
ATOM 840 C CA . SER A 1 100 ? 8.232 -4.812 -17.561 1.00 81.50 100 SER A CA 1
ATOM 841 C C . SER A 1 100 ? 7.710 -3.943 -16.408 1.00 81.50 100 SER A C 1
ATOM 843 O O . SER A 1 100 ? 7.972 -2.742 -16.386 1.00 81.50 100 SER A O 1
ATOM 845 N N . ASP A 1 101 ? 7.026 -4.536 -15.429 1.00 85.25 101 ASP A N 1
ATOM 846 C CA . ASP A 1 101 ? 6.559 -3.850 -14.225 1.00 85.25 101 ASP A CA 1
ATOM 847 C C . ASP A 1 101 ? 7.698 -3.252 -13.378 1.00 85.25 101 ASP A C 1
ATOM 849 O O . ASP A 1 101 ? 7.463 -2.328 -12.594 1.00 85.25 101 ASP A O 1
ATOM 853 N N . TYR A 1 102 ? 8.939 -3.739 -13.531 1.00 83.06 102 TYR A N 1
ATOM 854 C CA . TYR A 1 102 ? 10.092 -3.263 -12.758 1.00 83.06 102 TYR A CA 1
ATOM 855 C C . TYR A 1 102 ? 10.300 -1.746 -12.900 1.00 83.06 102 TYR A C 1
ATOM 857 O O . TYR A 1 102 ? 10.753 -1.099 -11.958 1.00 83.06 102 TYR A O 1
ATOM 865 N N . VAL A 1 103 ? 9.943 -1.162 -14.050 1.00 84.62 103 VAL A N 1
ATOM 866 C CA . VAL A 1 103 ? 10.065 0.281 -14.303 1.00 84.62 103 VAL A CA 1
ATOM 867 C C . VAL A 1 103 ? 9.147 1.075 -13.376 1.00 84.62 103 VAL A C 1
ATOM 869 O O . VAL A 1 103 ? 9.572 2.067 -12.784 1.00 84.62 103 VAL A O 1
ATOM 872 N N . ALA A 1 104 ? 7.905 0.617 -13.201 1.00 85.75 104 ALA A N 1
ATOM 873 C CA . ALA A 1 104 ? 6.954 1.254 -12.297 1.00 85.75 104 ALA A CA 1
ATOM 874 C C . ALA A 1 104 ? 7.430 1.153 -10.839 1.00 85.75 104 ALA A C 1
ATOM 876 O O . ALA A 1 104 ? 7.417 2.148 -10.117 1.00 85.75 104 ALA A O 1
ATOM 877 N N . LEU A 1 105 ? 7.950 -0.013 -10.435 1.00 85.06 105 LEU A N 1
ATOM 878 C CA . LEU A 1 105 ? 8.506 -0.218 -9.093 1.00 85.06 105 LEU A CA 1
ATOM 879 C C . LEU A 1 105 ? 9.732 0.670 -8.820 1.00 85.06 105 LEU A C 1
ATOM 881 O O . LEU A 1 105 ? 9.863 1.215 -7.727 1.00 85.06 105 LEU A O 1
ATOM 885 N N . LEU A 1 106 ? 10.609 0.868 -9.809 1.00 85.06 106 LEU A N 1
ATOM 886 C CA . LEU A 1 106 ? 11.767 1.762 -9.685 1.00 85.06 106 LEU A CA 1
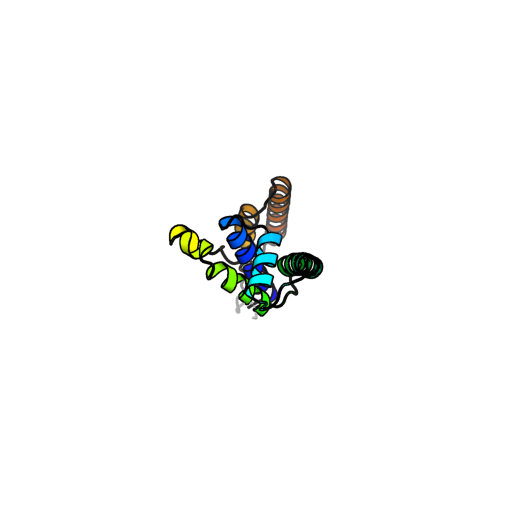ATOM 887 C C . LEU A 1 106 ? 11.374 3.230 -9.518 1.00 85.06 106 LEU A C 1
ATOM 889 O O . LEU A 1 106 ? 12.043 3.957 -8.784 1.00 85.06 106 LEU A O 1
ATOM 893 N N . ASN A 1 107 ? 10.322 3.668 -10.209 1.00 83.19 107 ASN A N 1
ATOM 894 C CA . ASN A 1 107 ? 9.823 5.039 -10.112 1.00 83.19 107 ASN A CA 1
ATOM 895 C C . ASN A 1 107 ? 9.109 5.307 -8.777 1.00 83.19 107 ASN A C 1
ATOM 897 O O . ASN A 1 107 ? 9.009 6.457 -8.352 1.00 83.19 107 ASN A O 1
ATOM 901 N N . GLU A 1 108 ? 8.627 4.257 -8.115 1.00 83.12 108 GLU A N 1
ATOM 902 C CA . GLU A 1 108 ? 7.915 4.334 -6.836 1.00 83.12 108 GLU A CA 1
ATOM 903 C C . GLU A 1 108 ? 8.795 4.150 -5.602 1.00 83.12 108 GLU A C 1
ATOM 905 O O . GLU A 1 108 ? 8.348 4.471 -4.496 1.00 83.12 108 GLU A O 1
ATOM 910 N N . ALA A 1 109 ? 10.016 3.642 -5.780 1.00 80.94 109 ALA A N 1
ATOM 911 C CA . ALA A 1 109 ? 10.975 3.446 -4.702 1.00 80.94 109 ALA A CA 1
ATOM 912 C C . ALA A 1 109 ? 11.167 4.743 -3.900 1.00 80.94 109 ALA A C 1
ATOM 914 O O . ALA A 1 109 ? 11.322 5.830 -4.465 1.00 80.94 109 ALA A O 1
ATOM 915 N N . GLN A 1 110 ? 11.124 4.628 -2.572 1.00 76.19 110 GLN A N 1
ATOM 916 C CA . GLN A 1 110 ? 11.164 5.799 -1.692 1.00 76.19 110 GLN A CA 1
ATOM 917 C C . GLN A 1 110 ? 12.594 6.242 -1.392 1.00 76.19 110 GLN A C 1
ATOM 919 O O . GLN A 1 110 ? 12.825 7.431 -1.176 1.00 76.19 110 GLN A O 1
ATOM 924 N N . ASP A 1 111 ? 13.533 5.294 -1.393 1.00 85.50 111 ASP A N 1
ATOM 925 C CA . ASP A 1 111 ? 14.942 5.522 -1.083 1.00 85.50 111 ASP A CA 1
ATOM 926 C C . ASP A 1 111 ? 15.854 5.218 -2.284 1.00 85.50 111 ASP A C 1
ATOM 928 O O . ASP A 1 111 ? 15.593 4.332 -3.105 1.00 85.50 111 ASP A O 1
ATOM 932 N N . GLU A 1 112 ? 16.970 5.940 -2.369 1.00 86.62 112 GLU A N 1
ATOM 933 C CA . GLU A 1 112 ? 17.995 5.741 -3.390 1.00 86.62 112 GLU A CA 1
ATOM 934 C C . GLU A 1 112 ? 18.640 4.355 -3.264 1.00 86.62 112 GLU A C 1
ATOM 936 O O . GLU A 1 112 ? 18.915 3.702 -4.276 1.00 86.62 112 GLU A O 1
ATOM 941 N N . THR A 1 113 ? 18.842 3.874 -2.034 1.00 87.69 113 THR A N 1
ATOM 942 C CA . THR A 1 113 ? 19.382 2.533 -1.780 1.00 87.69 113 THR A CA 1
ATOM 943 C C . THR A 1 113 ? 18.438 1.461 -2.310 1.00 87.69 113 THR A C 1
ATOM 945 O O . THR A 1 113 ? 18.857 0.579 -3.060 1.00 87.69 113 THR A O 1
ATOM 948 N N . GLU A 1 114 ? 17.150 1.569 -1.976 1.00 84.31 114 GLU A N 1
ATOM 949 C CA . GLU A 1 114 ? 16.102 0.662 -2.453 1.00 84.31 114 GLU A CA 1
ATOM 950 C C . GLU A 1 114 ? 16.050 0.646 -3.984 1.00 84.31 114 GLU A C 1
ATOM 952 O O . GLU A 1 114 ? 16.080 -0.419 -4.604 1.00 84.31 114 GLU A O 1
ATOM 957 N N . ARG A 1 115 ? 16.074 1.827 -4.609 1.00 88.06 115 ARG A N 1
ATOM 958 C CA . ARG A 1 115 ? 16.075 1.962 -6.067 1.00 88.06 115 ARG A CA 1
ATOM 959 C C . ARG A 1 115 ? 17.287 1.288 -6.715 1.00 88.06 115 ARG A C 1
ATOM 961 O O . ARG A 1 115 ? 17.129 0.597 -7.720 1.00 88.06 115 ARG A O 1
ATOM 968 N N . LYS A 1 116 ? 18.489 1.455 -6.151 1.00 88.25 116 LYS A N 1
ATOM 969 C CA . LYS A 1 116 ? 19.714 0.799 -6.647 1.00 88.25 116 LYS A CA 1
ATOM 970 C C . LYS A 1 116 ? 19.621 -0.721 -6.534 1.00 88.25 116 LYS A C 1
ATOM 972 O O . LYS A 1 116 ? 19.954 -1.418 -7.489 1.00 88.25 116 LYS A O 1
ATOM 977 N N . VAL A 1 117 ? 19.128 -1.233 -5.406 1.00 88.00 117 VAL A N 1
ATOM 978 C CA . VAL A 1 117 ? 18.942 -2.677 -5.194 1.00 88.00 117 VAL A CA 1
ATOM 979 C C . VAL A 1 117 ? 17.943 -3.251 -6.198 1.00 88.00 117 VAL A C 1
ATOM 981 O O . VAL A 1 117 ? 18.237 -4.259 -6.840 1.00 88.00 117 VAL A O 1
ATOM 984 N N . LEU A 1 118 ? 16.800 -2.588 -6.396 1.00 86.88 118 LEU A N 1
ATOM 985 C CA . LEU A 1 118 ? 15.799 -2.998 -7.383 1.00 86.88 118 LEU A CA 1
ATOM 986 C C . LEU A 1 118 ? 16.358 -2.981 -8.810 1.00 86.88 118 LEU A C 1
ATOM 988 O O . LEU A 1 118 ? 16.087 -3.901 -9.580 1.00 86.88 118 LEU A O 1
ATOM 992 N N . ALA A 1 119 ? 17.171 -1.981 -9.158 1.00 86.88 119 ALA A N 1
ATOM 993 C CA . ALA A 1 119 ? 17.777 -1.880 -10.484 1.00 86.88 119 ALA A CA 1
ATOM 994 C C . ALA A 1 119 ? 18.760 -3.029 -10.749 1.00 86.88 119 ALA A C 1
ATOM 996 O O . ALA A 1 119 ? 18.716 -3.647 -11.813 1.00 86.88 119 ALA A O 1
ATOM 997 N N . VAL A 1 120 ? 19.609 -3.360 -9.769 1.00 88.44 120 VAL A N 1
ATOM 998 C CA . VAL A 1 120 ? 20.543 -4.493 -9.865 1.00 88.44 120 VAL A CA 1
ATOM 999 C C . VAL A 1 120 ? 19.787 -5.819 -9.939 1.00 88.44 120 VAL A C 1
ATOM 1001 O O . VAL A 1 120 ? 20.116 -6.662 -10.771 1.00 88.44 120 VAL A O 1
ATOM 1004 N N . ALA A 1 121 ? 18.747 -5.999 -9.121 1.00 86.06 121 ALA A N 1
ATOM 1005 C CA . ALA A 1 121 ? 17.923 -7.204 -9.142 1.00 86.06 121 ALA A CA 1
ATOM 1006 C C . ALA A 1 121 ? 17.222 -7.394 -10.496 1.00 86.06 121 ALA A C 1
ATOM 1008 O O . ALA A 1 121 ? 17.222 -8.502 -11.033 1.00 86.06 121 ALA A O 1
ATOM 1009 N N . ALA A 1 122 ? 16.684 -6.318 -11.078 1.00 85.62 122 ALA A N 1
ATOM 1010 C CA . ALA A 1 122 ? 16.079 -6.342 -12.407 1.00 85.62 122 ALA A CA 1
ATOM 1011 C C . ALA A 1 122 ? 17.108 -6.689 -13.494 1.00 85.62 122 ALA A C 1
ATOM 1013 O O . ALA A 1 122 ? 16.851 -7.569 -14.313 1.00 85.62 122 ALA A O 1
ATOM 1014 N N . ALA A 1 123 ? 18.291 -6.065 -13.474 1.00 85.81 123 ALA A N 1
ATOM 1015 C CA . ALA A 1 123 ? 19.368 -6.364 -14.420 1.00 85.81 123 ALA A CA 1
ATOM 1016 C C . ALA A 1 123 ? 19.839 -7.825 -14.318 1.00 85.81 123 ALA A C 1
ATOM 1018 O O . ALA A 1 123 ? 20.047 -8.486 -15.334 1.00 85.81 123 ALA A O 1
ATOM 1019 N N . HIS A 1 124 ? 19.951 -8.352 -13.097 1.00 84.56 124 HIS A N 1
ATOM 1020 C CA . HIS A 1 124 ? 20.291 -9.751 -12.862 1.00 84.56 124 HIS A CA 1
ATOM 1021 C C . HIS A 1 124 ? 19.195 -10.699 -13.369 1.00 84.56 124 HIS A C 1
ATOM 1023 O O . HIS A 1 124 ? 19.495 -11.656 -14.076 1.00 84.56 124 HIS A O 1
ATOM 1029 N N . ALA A 1 125 ? 17.925 -10.433 -13.052 1.00 81.38 125 ALA A N 1
ATOM 1030 C CA . ALA A 1 125 ? 16.801 -11.244 -13.517 1.00 81.38 125 ALA A CA 1
ATOM 1031 C C . ALA A 1 125 ? 16.686 -11.249 -15.050 1.00 81.38 125 ALA A C 1
ATOM 1033 O O . ALA A 1 125 ? 16.436 -12.301 -15.635 1.00 81.38 125 ALA A O 1
ATOM 1034 N N . LEU A 1 126 ? 16.920 -10.101 -15.695 1.00 80.56 126 LEU A N 1
ATOM 1035 C CA . LEU A 1 126 ? 16.991 -9.992 -17.151 1.00 80.56 126 LEU A CA 1
ATOM 1036 C C . LEU A 1 126 ? 18.146 -10.821 -17.707 1.00 80.56 126 LEU A C 1
ATOM 1038 O O . LEU A 1 126 ? 17.901 -11.652 -18.567 1.00 80.56 126 LEU A O 1
ATOM 1042 N N . SER A 1 127 ? 19.358 -10.661 -17.171 1.00 81.31 127 SER A N 1
ATOM 1043 C CA . SER A 1 127 ? 20.539 -11.433 -17.581 1.00 81.31 127 SER A CA 1
ATOM 1044 C C . SER A 1 127 ? 20.297 -12.946 -17.502 1.00 81.31 127 SER A C 1
ATOM 1046 O O . SER A 1 127 ? 20.495 -13.663 -18.483 1.00 81.31 127 SER A O 1
ATOM 1048 N N . VAL A 1 128 ? 19.767 -13.429 -16.372 1.00 78.19 128 VAL A N 1
ATOM 1049 C CA . VAL A 1 128 ? 19.440 -14.850 -16.172 1.00 78.19 128 VAL A CA 1
ATOM 1050 C C . VAL A 1 128 ? 18.311 -15.307 -17.096 1.00 78.19 128 VAL A C 1
ATOM 1052 O O . VAL A 1 128 ? 18.387 -16.402 -17.642 1.00 78.19 128 VAL A O 1
ATOM 1055 N N . GLY A 1 129 ? 17.276 -14.490 -17.304 1.00 67.81 129 GLY A N 1
ATOM 1056 C CA . GLY A 1 129 ? 16.177 -14.801 -18.220 1.00 67.81 129 GLY A CA 1
ATOM 1057 C C . GLY A 1 129 ? 16.611 -14.844 -19.688 1.00 67.81 129 GLY A C 1
ATOM 1058 O O . GLY A 1 129 ? 16.160 -15.709 -20.429 1.00 67.81 129 GLY A O 1
ATOM 1059 N N . THR A 1 130 ? 17.532 -13.967 -20.094 1.00 60.94 130 THR A N 1
ATOM 1060 C CA . THR A 1 130 ? 18.118 -13.935 -21.446 1.00 60.94 130 THR A CA 1
ATOM 1061 C C . THR A 1 130 ? 19.165 -15.019 -21.686 1.00 60.94 130 THR A C 1
ATOM 1063 O O . THR A 1 130 ? 19.534 -15.253 -22.829 1.00 60.94 130 THR A O 1
ATOM 1066 N N . ALA A 1 131 ? 19.639 -15.695 -20.634 1.00 58.94 131 ALA A N 1
ATOM 1067 C CA . ALA A 1 131 ? 20.567 -16.819 -20.761 1.00 58.94 131 ALA A CA 1
ATOM 1068 C C . ALA A 1 131 ? 19.895 -18.098 -21.300 1.00 58.94 131 ALA A C 1
ATOM 1070 O O . ALA A 1 131 ? 20.584 -19.068 -21.607 1.00 58.94 131 ALA A O 1
ATOM 1071 N N . TRP A 1 132 ? 18.564 -18.106 -21.421 1.00 55.28 132 TRP A N 1
ATOM 1072 C CA . TRP A 1 132 ? 17.813 -19.180 -22.060 1.00 55.28 132 TRP A CA 1
ATOM 1073 C C . TRP A 1 132 ? 17.565 -18.828 -23.531 1.00 55.28 132 TRP A C 1
ATOM 1075 O O . TRP A 1 132 ? 16.552 -18.220 -23.875 1.00 55.28 132 TRP A O 1
ATOM 1085 N N . ASP A 1 133 ? 18.509 -19.197 -24.397 1.00 56.31 133 ASP A N 1
ATOM 1086 C CA . ASP A 1 133 ? 18.318 -19.159 -25.848 1.00 56.31 133 ASP A CA 1
ATOM 1087 C C . ASP A 1 133 ? 17.516 -20.396 -26.275 1.00 56.31 133 ASP A C 1
ATOM 1089 O O . ASP A 1 133 ? 17.999 -21.530 -26.226 1.00 56.31 133 ASP A O 1
ATOM 1093 N N . PHE A 1 134 ? 16.245 -20.195 -26.621 1.00 60.47 134 PHE A N 1
ATOM 1094 C CA . PHE A 1 134 ? 15.379 -21.266 -27.099 1.00 60.47 134 PHE A CA 1
ATOM 1095 C C . PHE A 1 134 ? 15.386 -21.276 -28.625 1.00 60.47 134 PHE A C 1
ATOM 1097 O O . PHE A 1 134 ? 14.627 -20.555 -29.276 1.00 60.47 134 PHE A O 1
ATOM 1104 N N . HIS A 1 135 ? 16.205 -22.146 -29.210 1.00 63.03 135 HIS A N 1
ATOM 1105 C CA . HIS A 1 135 ? 16.097 -22.462 -30.628 1.00 63.03 135 HIS A CA 1
ATOM 1106 C C . HIS A 1 135 ? 14.887 -23.366 -30.867 1.00 63.03 135 HIS A C 1
ATOM 1108 O O . HIS A 1 135 ? 14.928 -24.574 -30.637 1.00 63.03 135 HIS A O 1
ATOM 1114 N N . VAL A 1 136 ? 13.794 -22.774 -31.349 1.00 67.38 136 VAL A N 1
ATOM 1115 C CA . VAL A 1 136 ? 12.646 -23.531 -31.853 1.00 67.38 136 VAL A CA 1
ATOM 1116 C C . VAL A 1 136 ? 13.057 -24.162 -33.178 1.00 67.38 136 VAL A C 1
ATOM 1118 O O . VAL A 1 136 ? 13.120 -23.486 -34.203 1.00 67.38 136 VAL A O 1
ATOM 1121 N N . THR A 1 137 ? 13.374 -25.455 -33.160 1.00 71.31 137 THR A N 1
ATOM 1122 C CA . THR A 1 137 ? 13.618 -26.221 -34.384 1.00 71.31 137 THR A CA 1
ATOM 1123 C C . THR A 1 137 ? 12.267 -26.687 -34.928 1.00 71.31 137 THR A C 1
ATOM 1125 O O . THR A 1 137 ? 11.587 -27.464 -34.252 1.00 71.31 137 THR A O 1
ATOM 1128 N N . PRO A 1 138 ? 11.822 -26.212 -36.105 1.00 70.81 138 PRO A N 1
ATOM 1129 C CA . PRO A 1 138 ? 10.621 -26.748 -36.726 1.00 70.81 138 PRO A CA 1
ATOM 1130 C C . PRO A 1 138 ? 10.885 -28.207 -37.111 1.00 70.81 138 PRO A C 1
ATOM 1132 O O . PRO A 1 138 ? 11.796 -28.494 -37.883 1.00 70.81 138 PRO A O 1
ATOM 1135 N N . ILE A 1 139 ? 10.102 -29.131 -36.555 1.00 73.19 139 ILE A N 1
ATOM 1136 C CA . ILE A 1 139 ? 10.091 -30.521 -37.012 1.00 73.19 139 ILE A CA 1
ATOM 1137 C C . ILE A 1 139 ? 9.278 -30.529 -38.306 1.00 73.19 139 ILE A C 1
ATOM 1139 O O . ILE A 1 139 ? 8.052 -30.408 -38.270 1.00 73.19 139 ILE A O 1
ATOM 1143 N N . ASN A 1 140 ? 9.960 -30.612 -39.448 1.00 71.62 140 ASN A N 1
ATOM 1144 C CA . ASN A 1 140 ? 9.290 -30.839 -40.721 1.00 71.62 140 ASN A CA 1
ATOM 1145 C C . ASN A 1 140 ? 8.759 -32.273 -40.742 1.00 71.62 140 ASN A C 1
ATOM 1147 O O . ASN A 1 140 ? 9.436 -33.215 -40.338 1.00 71.62 140 ASN A O 1
ATOM 1151 N N . HIS A 1 141 ? 7.522 -32.432 -41.201 1.00 62.47 141 HIS A N 1
ATOM 1152 C CA . HIS A 1 141 ? 6.806 -33.705 -41.154 1.00 62.47 141 HIS A CA 1
ATOM 1153 C C . HIS A 1 141 ? 7.366 -34.767 -42.127 1.00 62.47 141 HIS A C 1
ATOM 1155 O O . HIS A 1 141 ? 6.904 -35.907 -42.097 1.00 62.47 141 HIS A O 1
ATOM 1161 N N . ASP A 1 142 ? 8.362 -34.404 -42.942 1.00 61.62 142 ASP A N 1
ATOM 1162 C CA . ASP A 1 142 ? 8.907 -35.209 -44.041 1.00 61.62 142 ASP A CA 1
ATOM 1163 C C . ASP A 1 142 ? 10.100 -36.104 -43.644 1.00 61.62 142 ASP A C 1
ATOM 1165 O O . ASP A 1 142 ? 10.535 -36.920 -44.451 1.00 61.62 142 ASP A O 1
ATOM 1169 N N . ASP A 1 143 ? 10.595 -36.023 -42.402 1.00 55.84 143 ASP A N 1
ATOM 1170 C CA . ASP A 1 143 ? 11.749 -36.815 -41.925 1.00 55.84 143 ASP A CA 1
ATOM 1171 C C . ASP A 1 143 ? 11.378 -38.230 -41.416 1.00 55.84 143 ASP A C 1
ATOM 1173 O O . ASP A 1 143 ? 12.182 -38.909 -40.777 1.00 55.84 143 ASP A O 1
ATOM 1177 N N . TYR A 1 144 ? 10.162 -38.699 -41.713 1.00 54.91 144 TYR A N 1
ATOM 1178 C CA . TYR A 1 144 ? 9.730 -40.084 -41.493 1.00 54.91 144 TYR A CA 1
ATOM 1179 C C . TYR A 1 144 ? 9.424 -40.762 -42.836 1.00 54.91 144 TYR A C 1
ATOM 1181 O O . TYR A 1 144 ? 8.258 -40.948 -43.188 1.00 54.91 144 TYR A O 1
ATOM 1189 N N . TYR A 1 145 ? 10.473 -41.143 -43.568 1.00 50.31 145 TYR A N 1
ATOM 1190 C CA . TYR A 1 145 ? 10.416 -42.138 -44.646 1.00 50.31 145 TYR A CA 1
ATOM 1191 C C . TYR A 1 145 ? 11.553 -43.147 -44.503 1.00 50.31 145 TYR A C 1
ATOM 1193 O O . TYR A 1 145 ? 12.717 -42.711 -44.360 1.00 50.31 145 TYR A O 1
#

Organism: NCBI:txid2606638